Protein AF-A0A4V3D7S4-F1 (afdb_monomer_lite)

pLDDT: mean 83.41, std 16.82, range [32.59, 98.12]

Secondary structure (DSSP, 8-state):
-------SSSPPPP-EEEESSTTHHHHHHHSSEEEEE-SSS-HHHHHHHHHHHHHTT--EEEEEEEEE-S-HHHHHHHHHHHHHTT-SEEEEEE-TTSPPPPP----------

Sequence (113 aa):
MLLAENTEGLPVPPLLLGSWGANVERAAREFDGWLASGYRSSVDDVIAAHERYRAAGGGRAIVCAVPVSGDPGRTRETLRRYADAGFDDAVVLFAPDGPAPEPCGPSSRRTGV

Foldseek 3Di:
DDDPPDPPPDPDPFDEDEDCLPCLLVRQPPGLAYEHEPQPDDLVSSLVSLVVNVVSRGDAYEYEAQEAAQDNPVSVVSVVSCVVSPHPYYHYDHDPRHDDDDPPPDPPPPPDD

InterPro domains:
  IPR036661 Luciferase-like domain superfamily [G3DSA:3.20.20.30] (5-103)
  IPR036661 Luciferase-like domain superfamily [SSF51679] (11-99)

Organism: NCBI:txid663603

Radius of gyration: 17.68 Å; chains: 1; bounding box: 41×40×48 Å

Structure (mmCIF, N/CA/C/O backbone):
data_AF-A0A4V3D7S4-F1
#
_entry.id   AF-A0A4V3D7S4-F1
#
loop_
_atom_site.group_PDB
_atom_site.id
_atom_site.type_symbol
_atom_site.label_atom_id
_atom_site.label_alt_id
_atom_site.label_comp_id
_atom_site.label_asym_id
_atom_site.label_entity_id
_atom_site.label_seq_id
_atom_site.pdbx_PDB_ins_code
_atom_site.Cartn_x
_atom_site.Cartn_y
_atom_site.Cartn_z
_atom_site.occupancy
_atom_site.B_iso_or_equiv
_atom_site.auth_seq_id
_atom_site.auth_comp_id
_atom_site.auth_asym_id
_atom_site.auth_atom_id
_atom_site.pdbx_PDB_model_num
ATOM 1 N N . MET A 1 1 ? -1.566 28.665 26.659 1.00 32.59 1 MET A N 1
ATOM 2 C CA . MET A 1 1 ? -2.969 28.264 26.445 1.00 32.59 1 MET A CA 1
ATOM 3 C C . MET A 1 1 ? -3.459 29.014 25.216 1.00 32.59 1 MET A C 1
ATOM 5 O O . MET A 1 1 ? -3.807 30.178 25.331 1.00 32.59 1 MET A O 1
ATOM 9 N N . LEU A 1 2 ? -3.325 28.407 24.035 1.00 35.38 2 LEU A N 1
ATOM 10 C CA . LEU A 1 2 ? -3.865 28.934 22.779 1.00 35.38 2 LEU A CA 1
ATOM 11 C C . LEU A 1 2 ? -5.121 28.114 22.488 1.00 35.38 2 LEU A C 1
ATOM 13 O O . LEU A 1 2 ? -5.052 26.888 22.430 1.00 35.38 2 LEU A O 1
ATOM 17 N N . LEU A 1 3 ? -6.257 28.801 22.431 1.00 37.78 3 LEU A N 1
ATOM 18 C CA . LEU A 1 3 ? -7.567 28.230 22.162 1.00 37.78 3 LEU A CA 1
ATOM 19 C C . LEU A 1 3 ? -7.587 27.759 20.702 1.00 37.78 3 LEU A C 1
ATOM 21 O O . LEU A 1 3 ? -7.462 28.569 19.788 1.00 37.78 3 LEU A O 1
ATOM 25 N N . ALA A 1 4 ? -7.694 26.447 20.491 1.00 41.72 4 ALA A N 1
ATOM 26 C CA . ALA A 1 4 ? -8.039 25.876 19.196 1.00 41.72 4 ALA A CA 1
ATOM 27 C C . ALA A 1 4 ? -9.553 26.033 19.018 1.00 41.72 4 ALA A C 1
ATOM 29 O O . ALA A 1 4 ? -10.332 25.150 19.367 1.00 41.72 4 ALA A O 1
ATOM 30 N N . GLU A 1 5 ? -9.973 27.209 18.565 1.00 47.00 5 GLU A N 1
ATOM 31 C CA . GLU A 1 5 ? -11.356 27.446 18.175 1.00 47.00 5 GLU A CA 1
ATOM 32 C C . GLU A 1 5 ? -11.615 26.795 16.805 1.00 47.00 5 GLU A C 1
ATOM 34 O O . GLU A 1 5 ? -10.979 27.129 15.809 1.00 47.00 5 GLU A O 1
ATOM 39 N N . ASN A 1 6 ? -12.589 25.881 16.788 1.00 48.44 6 ASN A N 1
ATOM 40 C CA . ASN A 1 6 ? -13.410 25.468 15.645 1.00 48.44 6 ASN A CA 1
ATOM 41 C C . ASN A 1 6 ? -12.723 24.698 14.500 1.00 48.44 6 ASN A C 1
ATOM 43 O O . ASN A 1 6 ? -12.430 25.238 13.437 1.00 48.44 6 ASN A O 1
ATOM 47 N N . THR A 1 7 ? -12.613 23.374 14.667 1.00 54.34 7 THR A N 1
ATOM 48 C CA . THR A 1 7 ? -12.497 22.399 13.556 1.00 54.34 7 THR A CA 1
ATOM 49 C C . THR A 1 7 ? -13.831 21.682 13.303 1.00 54.34 7 THR A C 1
ATOM 51 O O . THR A 1 7 ? -13.869 20.518 12.922 1.00 54.34 7 THR A O 1
ATOM 54 N N . GLU A 1 8 ? -14.953 22.355 13.538 1.00 53.78 8 GLU A N 1
ATOM 55 C CA . GLU A 1 8 ? -16.275 21.818 13.213 1.00 53.78 8 GLU A CA 1
ATOM 56 C C . GLU A 1 8 ? -16.528 22.027 11.709 1.00 53.78 8 GLU A C 1
ATOM 58 O O . GLU A 1 8 ? -16.825 23.134 11.264 1.00 53.78 8 GLU A O 1
ATOM 63 N N . GLY A 1 9 ? -16.366 20.965 10.910 1.00 64.44 9 GLY A N 1
ATOM 64 C CA . GLY A 1 9 ? -16.896 20.893 9.540 1.00 64.44 9 GLY A CA 1
ATOM 65 C C . GLY A 1 9 ? -15.897 20.913 8.377 1.00 64.44 9 GLY A C 1
ATOM 66 O O . GLY A 1 9 ? -16.327 20.756 7.234 1.00 64.44 9 GLY A O 1
ATOM 67 N N . LEU A 1 10 ? -14.587 21.050 8.611 1.00 68.94 10 LEU A N 1
ATOM 68 C CA . LEU A 1 10 ? -13.593 20.802 7.557 1.00 68.94 10 LEU A CA 1
ATOM 69 C C . LEU A 1 10 ? -13.180 19.324 7.576 1.00 68.94 10 LEU A C 1
ATOM 71 O O . LEU A 1 10 ? -12.832 18.821 8.646 1.00 68.94 10 LEU A O 1
ATOM 75 N N . PRO A 1 11 ? -13.196 18.612 6.431 1.00 77.25 11 PRO A N 1
ATOM 76 C CA . PRO A 1 11 ? -12.703 17.243 6.385 1.00 77.25 11 PRO A CA 1
ATOM 77 C C . PRO A 1 11 ? -11.228 17.232 6.794 1.00 77.25 11 PRO A C 1
ATOM 79 O O . PRO A 1 11 ? -10.387 17.855 6.142 1.00 77.25 11 PRO A O 1
ATOM 82 N N . VAL A 1 12 ? -10.923 16.544 7.896 1.00 82.81 12 VAL A N 1
ATOM 83 C CA . VAL A 1 12 ? -9.543 16.331 8.334 1.00 82.81 12 VAL A CA 1
ATOM 84 C C . VAL A 1 12 ? -8.868 15.428 7.297 1.00 82.81 12 VAL A C 1
ATOM 86 O O . VAL A 1 12 ? -9.439 14.395 6.936 1.00 82.81 12 VAL A O 1
ATOM 89 N N . PRO A 1 13 ? -7.691 15.802 6.767 1.00 88.81 13 PRO A N 1
ATOM 90 C CA . PRO A 1 13 ? -6.966 14.942 5.844 1.00 88.81 13 PRO A CA 1
ATOM 91 C C . PRO A 1 13 ? -6.658 13.589 6.500 1.00 88.81 13 PRO A C 1
ATOM 93 O O . PRO A 1 13 ? -6.230 13.582 7.656 1.00 88.81 13 PRO A O 1
ATOM 96 N N . PRO A 1 14 ? -6.822 12.462 5.786 1.00 89.38 14 PRO A N 1
ATOM 97 C CA . PRO A 1 14 ? -6.537 11.152 6.352 1.00 89.38 14 PRO A CA 1
ATOM 98 C C . PRO A 1 14 ? -5.054 11.040 6.715 1.00 89.38 14 PRO A C 1
ATOM 100 O O . PRO A 1 14 ? -4.174 11.370 5.912 1.00 89.38 14 PRO A O 1
ATOM 103 N N . LEU A 1 15 ? -4.776 10.550 7.919 1.00 93.56 15 LEU A N 1
ATOM 104 C CA . LEU A 1 15 ? -3.433 10.335 8.433 1.00 93.56 15 LEU A CA 1
ATOM 105 C C . LEU A 1 15 ? -3.044 8.873 8.249 1.00 93.56 15 LEU A C 1
ATOM 107 O O . LEU A 1 15 ? -3.625 7.977 8.854 1.00 93.56 15 LEU A O 1
ATOM 111 N N . LEU A 1 16 ? -2.031 8.633 7.417 1.00 94.69 16 LEU A N 1
ATOM 112 C CA . LEU A 1 16 ? -1.489 7.301 7.173 1.00 94.69 16 LEU A CA 1
ATOM 113 C C . LEU A 1 16 ? -0.141 7.156 7.874 1.00 94.69 16 LEU A C 1
ATOM 115 O O . LEU A 1 16 ? 0.726 8.026 7.755 1.00 94.69 16 LEU A O 1
ATOM 119 N N . LEU A 1 17 ? 0.073 6.030 8.554 1.00 95.12 17 LEU A N 1
ATOM 120 C CA . LEU A 1 17 ? 1.384 5.727 9.121 1.00 95.12 17 LEU A CA 1
ATOM 121 C C . LEU A 1 17 ? 2.307 5.181 8.028 1.00 95.12 17 LEU A C 1
ATOM 123 O O . LEU A 1 17 ? 2.044 4.125 7.458 1.00 95.12 17 LEU A O 1
ATOM 127 N N . GLY A 1 18 ? 3.410 5.876 7.756 1.00 92.88 18 GLY A N 1
ATOM 128 C CA . GLY A 1 18 ? 4.465 5.382 6.873 1.00 92.88 18 GLY A CA 1
ATOM 129 C C . GLY A 1 18 ? 5.400 4.416 7.598 1.00 92.88 18 GLY A C 1
ATOM 130 O O . GLY A 1 18 ? 6.065 4.818 8.553 1.00 92.88 18 GLY A O 1
ATOM 131 N N . SER A 1 19 ? 5.486 3.158 7.158 1.00 89.69 19 SER A N 1
ATOM 132 C CA . SER A 1 19 ? 6.447 2.195 7.719 1.00 89.69 19 SER A CA 1
ATOM 133 C C . SER A 1 19 ? 6.808 1.061 6.750 1.00 89.69 19 SER A C 1
ATOM 135 O O . SER A 1 19 ? 6.080 0.771 5.805 1.00 89.69 19 SER A O 1
ATOM 137 N N . TRP A 1 20 ? 7.926 0.372 7.009 1.00 87.81 20 TRP A N 1
ATOM 138 C CA . TRP A 1 20 ? 8.364 -0.833 6.277 1.00 87.81 20 TRP A CA 1
ATOM 139 C C . TRP A 1 20 ? 7.762 -2.131 6.845 1.00 87.81 20 TRP A C 1
ATOM 141 O O . TRP A 1 20 ? 8.430 -3.156 6.918 1.00 87.81 20 TRP A O 1
ATOM 151 N N . GLY A 1 21 ? 6.527 -2.081 7.349 1.00 87.12 21 GLY A N 1
ATOM 152 C CA . GLY A 1 21 ? 5.867 -3.240 7.966 1.00 87.12 21 GLY A CA 1
ATOM 153 C C . GLY A 1 21 ? 6.079 -3.381 9.479 1.00 87.12 21 GLY A C 1
ATOM 154 O O . GLY A 1 21 ? 5.527 -4.296 10.099 1.00 87.12 21 GLY A O 1
ATOM 155 N N . ALA A 1 22 ? 6.830 -2.466 10.094 1.00 89.19 22 ALA A N 1
ATOM 156 C CA . ALA A 1 22 ? 6.858 -2.295 11.544 1.00 89.19 22 ALA A CA 1
ATOM 157 C C . ALA A 1 22 ? 5.619 -1.515 12.011 1.00 89.19 22 ALA A C 1
ATOM 159 O O . ALA A 1 22 ? 5.189 -0.574 11.339 1.00 89.19 22 ALA A O 1
ATOM 160 N N . ASN A 1 23 ? 5.079 -1.871 13.180 1.00 91.69 23 ASN A N 1
ATOM 161 C CA . ASN A 1 23 ? 3.921 -1.209 13.794 1.00 91.69 23 ASN A CA 1
ATOM 162 C C . ASN A 1 23 ? 2.663 -1.176 12.902 1.00 91.69 23 ASN A C 1
ATOM 164 O O . ASN A 1 23 ? 1.861 -0.249 13.005 1.00 91.69 23 ASN A O 1
ATOM 168 N N . VAL A 1 24 ? 2.469 -2.164 12.024 1.00 96.12 24 VAL A N 1
ATOM 169 C CA . VAL A 1 24 ? 1.286 -2.216 11.145 1.00 96.12 24 VAL A CA 1
ATOM 170 C C . VAL A 1 24 ? -0.004 -2.391 11.936 1.00 96.12 24 VAL A C 1
ATOM 172 O O . VAL A 1 24 ? -1.027 -1.815 11.596 1.00 96.12 24 VAL A O 1
ATOM 175 N N . GLU A 1 25 ? 0.047 -3.093 13.060 1.00 97.00 25 GLU A N 1
ATOM 176 C CA . GLU A 1 25 ? -1.085 -3.264 13.963 1.00 97.00 25 GLU A CA 1
ATOM 177 C C . GLU A 1 25 ? -1.459 -1.936 14.634 1.00 97.00 25 GLU A C 1
ATOM 179 O O . GLU A 1 25 ? -2.627 -1.685 14.916 1.00 97.00 25 GLU A O 1
ATOM 184 N N . ARG A 1 26 ? -0.472 -1.059 14.858 1.00 96.25 26 ARG A N 1
ATOM 185 C CA . ARG A 1 26 ? -0.707 0.312 15.317 1.00 96.25 26 ARG A CA 1
ATOM 186 C C . ARG A 1 26 ? -1.325 1.155 14.205 1.00 96.25 26 ARG A C 1
ATOM 188 O O . ARG A 1 26 ? -2.309 1.838 14.457 1.00 96.25 26 ARG A O 1
ATOM 195 N N . ALA A 1 27 ? -0.792 1.064 12.983 1.00 96.88 27 ALA A N 1
ATOM 196 C CA . ALA A 1 27 ? -1.375 1.721 11.810 1.00 96.88 27 ALA A CA 1
ATOM 197 C C . ALA A 1 27 ? -2.850 1.337 11.624 1.00 96.88 27 ALA A C 1
ATOM 199 O O . ALA A 1 27 ? -3.676 2.191 11.341 1.00 96.88 27 ALA A O 1
ATOM 200 N N . ALA A 1 28 ? -3.187 0.062 11.824 1.00 97.31 28 ALA A N 1
ATOM 201 C CA . ALA A 1 28 ? -4.550 -0.439 11.678 1.00 97.31 28 ALA A CA 1
ATOM 202 C C . ALA A 1 28 ? -5.522 0.108 12.734 1.00 97.31 28 ALA A C 1
ATOM 204 O O . ALA A 1 28 ? -6.710 0.229 12.458 1.00 97.31 28 ALA A O 1
ATOM 205 N N . ARG A 1 29 ? -5.034 0.406 13.944 1.00 96.44 29 ARG A N 1
ATOM 206 C CA . ARG A 1 29 ? -5.877 0.768 15.096 1.00 96.44 29 ARG A CA 1
ATOM 207 C C . ARG A 1 29 ? -5.953 2.266 15.362 1.00 96.44 29 ARG A C 1
ATOM 209 O O . ARG A 1 29 ? -6.947 2.723 15.912 1.00 96.44 29 ARG A O 1
ATOM 216 N N . GLU A 1 30 ? -4.891 3.002 15.049 1.00 96.44 30 GLU A N 1
ATOM 217 C CA . GLU A 1 30 ? -4.718 4.401 15.468 1.00 96.44 30 GLU A CA 1
ATOM 218 C C . GLU A 1 30 ? -4.698 5.397 14.299 1.00 96.44 30 GLU A C 1
ATOM 220 O O . GLU A 1 30 ? -4.647 6.600 14.538 1.00 96.44 30 GLU A O 1
ATOM 225 N N . PHE A 1 31 ? -4.705 4.923 13.051 1.00 96.44 31 PHE A N 1
ATOM 226 C CA . PHE A 1 31 ? -4.556 5.755 11.856 1.00 96.44 31 PHE A CA 1
ATOM 227 C C . PHE A 1 31 ? -5.613 5.402 10.804 1.00 96.44 31 PHE A C 1
ATOM 229 O O . PHE A 1 31 ? -6.186 4.314 10.820 1.00 96.44 31 PHE A O 1
ATOM 236 N N . ASP A 1 32 ? -5.830 6.305 9.847 1.00 95.88 32 ASP A N 1
ATOM 237 C CA . ASP A 1 32 ? -6.789 6.108 8.749 1.00 95.88 32 ASP A CA 1
ATOM 238 C C . ASP A 1 32 ? -6.275 5.119 7.691 1.00 95.88 32 ASP A C 1
ATOM 240 O O . ASP A 1 32 ? -7.019 4.650 6.823 1.00 95.88 32 ASP A O 1
ATOM 244 N N . GLY A 1 33 ? -4.981 4.799 7.741 1.00 96.25 33 GLY A N 1
ATOM 245 C CA . GLY A 1 33 ? -4.368 3.845 6.839 1.00 96.25 33 GLY A CA 1
ATOM 246 C C . GLY A 1 33 ? -2.883 3.611 7.083 1.00 96.25 33 GLY A C 1
ATOM 247 O O . GLY A 1 33 ? -2.255 4.169 7.988 1.00 96.25 33 GLY A O 1
ATOM 248 N N . TRP A 1 34 ? -2.309 2.783 6.223 1.00 97.31 34 TRP A N 1
ATOM 249 C CA . TRP A 1 34 ? -0.898 2.431 6.220 1.00 97.31 34 TRP A CA 1
ATOM 250 C C . TRP A 1 34 ? -0.267 2.734 4.863 1.00 97.31 34 TRP A C 1
ATOM 252 O O . TRP A 1 34 ? -0.842 2.464 3.808 1.00 97.31 34 TRP A O 1
ATOM 262 N N . LEU A 1 35 ? 0.933 3.307 4.899 1.00 95.94 35 LEU A N 1
ATOM 263 C CA . LEU A 1 35 ? 1.724 3.638 3.724 1.00 95.94 35 LEU A CA 1
ATOM 264 C C . LEU A 1 35 ? 3.006 2.792 3.745 1.00 95.94 35 LEU A C 1
ATOM 266 O O . LEU A 1 35 ? 3.961 3.075 4.473 1.00 95.94 35 LEU A O 1
ATOM 270 N N . ALA A 1 36 ? 2.989 1.708 2.973 1.00 94.06 36 ALA A N 1
ATOM 271 C CA . ALA A 1 36 ? 4.017 0.679 2.946 1.00 94.06 36 ALA A CA 1
ATOM 272 C C . ALA A 1 36 ? 5.155 1.073 2.001 1.00 94.06 36 ALA A C 1
ATOM 274 O O . ALA A 1 36 ? 4.977 1.097 0.787 1.00 94.06 36 ALA A O 1
ATOM 275 N N . SER A 1 37 ? 6.343 1.367 2.523 1.00 86.56 37 SER A N 1
ATOM 276 C CA . SER A 1 37 ? 7.475 1.725 1.658 1.00 86.56 37 SER A CA 1
ATOM 277 C C . SER A 1 37 ? 8.116 0.487 1.026 1.00 86.56 37 SER A C 1
ATOM 279 O O . SER A 1 37 ? 8.677 -0.353 1.720 1.00 86.56 37 SER A O 1
ATOM 281 N N . GLY A 1 38 ? 8.082 0.396 -0.304 1.00 76.75 38 GLY A N 1
ATOM 282 C CA . GLY A 1 38 ? 8.710 -0.678 -1.081 1.00 76.75 38 GLY A CA 1
ATOM 283 C C . GLY A 1 38 ? 10.180 -0.434 -1.442 1.00 76.75 38 GLY A C 1
ATOM 284 O O . GLY A 1 38 ? 10.782 -1.256 -2.121 1.00 76.75 38 GLY A O 1
ATOM 285 N N . TYR A 1 39 ? 10.784 0.684 -1.017 1.00 77.62 39 TYR A N 1
ATOM 286 C CA . TYR A 1 39 ? 12.109 1.099 -1.508 1.00 77.62 39 TY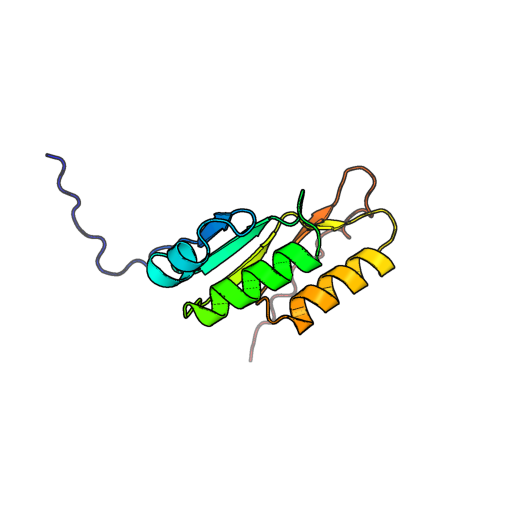R A CA 1
ATOM 287 C C . TYR A 1 39 ? 13.268 0.201 -1.033 1.00 77.62 39 TYR A C 1
ATOM 289 O O . TYR A 1 39 ? 14.279 0.078 -1.718 1.00 77.62 39 TYR A O 1
ATOM 297 N N . ARG A 1 40 ? 13.149 -0.411 0.155 1.00 78.12 40 ARG A N 1
ATOM 298 C CA . ARG A 1 40 ? 14.182 -1.289 0.754 1.00 78.12 40 ARG A CA 1
ATOM 299 C C . ARG A 1 40 ? 13.640 -2.641 1.220 1.00 78.12 40 ARG A C 1
ATOM 301 O O . ARG A 1 40 ? 14.322 -3.345 1.957 1.00 78.12 40 ARG A O 1
ATOM 308 N N . SER A 1 41 ? 12.426 -2.984 0.815 1.00 81.88 41 SER A N 1
ATOM 309 C CA . SER A 1 41 ? 11.738 -4.203 1.235 1.00 81.88 41 SER A CA 1
ATOM 310 C C . SER A 1 41 ? 11.513 -5.096 0.026 1.00 81.88 41 SER A C 1
ATOM 312 O O . SER A 1 41 ? 11.297 -4.597 -1.080 1.00 81.88 41 SER A O 1
ATOM 314 N N . SER A 1 42 ? 11.567 -6.414 0.219 1.00 91.00 42 SER A N 1
ATOM 315 C CA . SER A 1 42 ? 11.130 -7.324 -0.836 1.00 91.00 42 SER A CA 1
ATOM 316 C C . SER A 1 42 ? 9.607 -7.245 -0.997 1.00 91.00 42 SER A C 1
ATOM 318 O O . SER A 1 42 ? 8.890 -6.860 -0.071 1.00 91.00 42 SER A O 1
ATOM 320 N N . VAL A 1 43 ? 9.104 -7.621 -2.176 1.00 92.62 43 VAL A N 1
ATOM 321 C CA . VAL A 1 43 ? 7.654 -7.687 -2.431 1.00 92.62 43 VAL A CA 1
ATOM 322 C C . VAL A 1 43 ? 6.972 -8.622 -1.429 1.00 92.62 43 VAL A C 1
ATOM 324 O O . VAL A 1 43 ? 5.909 -8.292 -0.913 1.00 92.62 43 VAL A O 1
ATOM 327 N N . ASP A 1 44 ? 7.614 -9.746 -1.104 1.00 94.88 44 ASP A N 1
ATOM 328 C CA . ASP A 1 44 ? 7.089 -10.739 -0.165 1.00 94.88 44 ASP A CA 1
ATOM 329 C C . ASP A 1 44 ? 7.002 -10.192 1.265 1.00 94.88 44 ASP A C 1
ATOM 331 O O . ASP A 1 44 ? 5.981 -10.375 1.923 1.00 94.88 44 ASP A O 1
ATOM 335 N N . ASP A 1 45 ? 8.012 -9.446 1.729 1.00 94.44 45 ASP A N 1
ATOM 336 C CA . ASP A 1 45 ? 7.986 -8.826 3.063 1.00 94.44 45 ASP A CA 1
ATOM 337 C C . ASP A 1 45 ? 6.847 -7.810 3.195 1.00 94.44 45 ASP A C 1
ATOM 339 O O . ASP A 1 45 ? 6.175 -7.730 4.227 1.00 94.44 45 ASP A O 1
ATOM 343 N N . VAL A 1 46 ? 6.620 -7.023 2.139 1.00 95.19 46 VAL A N 1
ATOM 344 C CA . VAL A 1 46 ? 5.546 -6.025 2.100 1.00 95.19 46 VAL A CA 1
ATOM 345 C C . VAL A 1 46 ? 4.176 -6.708 2.101 1.00 95.19 46 VAL A C 1
ATOM 347 O O . VAL A 1 46 ? 3.284 -6.262 2.824 1.00 95.19 46 VAL A O 1
ATOM 350 N N . ILE A 1 47 ? 4.013 -7.811 1.363 1.00 96.62 47 ILE A N 1
ATOM 351 C CA . ILE A 1 47 ? 2.781 -8.614 1.361 1.00 96.62 47 ILE A CA 1
ATOM 352 C C . ILE A 1 47 ? 2.548 -9.257 2.735 1.00 96.62 47 ILE A C 1
ATOM 354 O O . ILE A 1 47 ? 1.462 -9.120 3.292 1.00 96.62 47 ILE A O 1
ATOM 358 N N . ALA A 1 48 ? 3.564 -9.863 3.348 1.00 96.50 48 ALA A N 1
ATOM 359 C CA . ALA A 1 48 ? 3.440 -10.452 4.683 1.00 96.50 48 ALA A CA 1
ATOM 360 C C . ALA A 1 48 ? 3.093 -9.399 5.756 1.00 96.50 48 ALA A C 1
ATOM 362 O O . ALA A 1 48 ? 2.338 -9.652 6.698 1.00 96.50 48 ALA A O 1
ATOM 363 N N . ALA A 1 49 ? 3.622 -8.178 5.632 1.00 96.44 49 ALA A N 1
ATOM 364 C CA . ALA A 1 49 ? 3.225 -7.062 6.486 1.00 96.44 49 ALA A CA 1
ATOM 365 C C . ALA A 1 49 ? 1.780 -6.607 6.228 1.00 96.44 49 ALA A C 1
ATOM 367 O O . ALA A 1 49 ? 1.071 -6.279 7.181 1.00 96.44 49 ALA A O 1
ATOM 368 N N . HIS A 1 50 ? 1.330 -6.631 4.973 1.00 97.81 50 HIS A N 1
ATOM 369 C CA . HIS A 1 50 ? -0.051 -6.334 4.602 1.00 97.81 50 HIS A CA 1
ATOM 370 C C . HIS A 1 50 ? -1.041 -7.340 5.190 1.00 97.81 50 HIS A C 1
ATOM 372 O O . HIS A 1 50 ? -2.069 -6.936 5.728 1.00 97.81 50 HIS A O 1
ATOM 378 N N . GLU A 1 51 ? -0.717 -8.630 5.181 1.00 97.62 51 GLU A N 1
ATOM 379 C CA . GLU A 1 51 ? -1.545 -9.657 5.822 1.00 97.62 51 GLU A CA 1
ATOM 380 C C . GLU A 1 51 ? -1.737 -9.367 7.315 1.00 97.62 51 GLU A C 1
ATOM 382 O O . GLU A 1 51 ? -2.864 -9.376 7.809 1.00 97.62 51 GLU A O 1
ATOM 387 N N . ARG A 1 52 ? -0.658 -9.012 8.029 1.00 97.88 52 ARG A N 1
ATOM 388 C CA . ARG A 1 52 ? -0.732 -8.608 9.444 1.00 97.88 52 ARG A CA 1
ATOM 389 C C . ARG A 1 52 ? -1.543 -7.329 9.646 1.00 97.88 52 ARG A C 1
ATOM 391 O O . ARG A 1 52 ? -2.352 -7.261 10.568 1.00 97.88 52 ARG A O 1
ATOM 398 N N . TYR A 1 53 ? -1.362 -6.334 8.775 1.00 98.12 53 TYR A N 1
ATOM 399 C CA . TYR A 1 53 ? -2.136 -5.091 8.786 1.00 98.12 53 TYR A CA 1
ATOM 400 C C . TYR A 1 53 ? -3.642 -5.362 8.654 1.00 98.12 53 TYR A C 1
ATOM 402 O O . TYR A 1 53 ? -4.435 -4.903 9.479 1.00 98.12 53 TYR A O 1
ATOM 410 N N . ARG A 1 54 ? -4.039 -6.158 7.654 1.00 97.88 54 ARG A N 1
ATOM 411 C CA . ARG A 1 54 ? -5.440 -6.524 7.406 1.00 97.88 54 ARG A CA 1
ATOM 412 C C . ARG A 1 54 ? -6.009 -7.388 8.527 1.00 97.88 54 ARG A C 1
ATOM 414 O O . ARG A 1 54 ? -7.114 -7.117 8.987 1.00 97.88 54 ARG A O 1
ATOM 421 N N . ALA A 1 55 ? -5.245 -8.357 9.033 1.00 97.94 55 ALA A N 1
ATOM 422 C CA . ALA A 1 55 ? -5.644 -9.181 10.175 1.00 97.94 55 ALA A CA 1
ATOM 423 C C . ALA A 1 55 ? -5.881 -8.355 11.454 1.00 97.94 55 ALA A C 1
ATOM 425 O O . ALA A 1 55 ? -6.704 -8.728 12.286 1.00 97.94 55 ALA A O 1
ATOM 426 N N . ALA A 1 56 ? -5.203 -7.213 11.602 1.00 97.50 56 ALA A N 1
ATOM 427 C CA . ALA A 1 56 ? -5.422 -6.271 12.697 1.00 97.50 56 ALA A CA 1
ATOM 428 C C . ALA A 1 56 ? -6.625 -5.324 12.487 1.00 97.50 56 ALA A C 1
ATOM 430 O O . ALA A 1 56 ? -6.868 -4.479 13.349 1.00 97.50 56 ALA A O 1
ATOM 431 N N . GLY A 1 57 ? -7.372 -5.464 11.384 1.00 97.25 57 GLY A N 1
ATOM 432 C CA . GLY A 1 57 ? -8.527 -4.626 11.040 1.00 97.25 57 GLY A CA 1
ATOM 433 C C . GLY A 1 57 ? -8.192 -3.413 10.169 1.00 97.25 57 GLY A C 1
ATOM 434 O O . GLY A 1 57 ? -8.988 -2.483 10.089 1.00 97.25 57 GLY A O 1
ATOM 435 N N . GLY A 1 58 ? -7.016 -3.401 9.537 1.00 96.94 58 GLY A N 1
ATOM 436 C CA . GLY A 1 58 ? -6.533 -2.274 8.749 1.00 96.94 58 GLY A CA 1
ATOM 437 C C . GLY A 1 58 ? -7.423 -1.909 7.554 1.00 96.94 58 GLY A C 1
ATOM 438 O O . GLY A 1 58 ? -7.752 -2.758 6.719 1.00 96.94 58 GLY A O 1
ATOM 439 N N . GLY A 1 59 ? -7.766 -0.620 7.475 1.00 96.69 59 GLY A N 1
ATOM 440 C CA . GLY A 1 59 ? -8.453 0.025 6.357 1.00 96.69 59 GLY A CA 1
ATOM 441 C C . GLY A 1 59 ? -7.520 0.292 5.176 1.00 96.69 59 GLY A C 1
ATOM 442 O O . GLY A 1 59 ? -7.016 -0.635 4.561 1.00 96.69 59 GLY A O 1
ATOM 443 N N . ARG A 1 60 ? -7.299 1.551 4.797 1.00 96.81 60 ARG A N 1
ATOM 444 C CA . ARG A 1 60 ? -6.582 1.861 3.551 1.00 96.81 60 ARG A CA 1
ATOM 445 C C . ARG A 1 60 ? -5.095 1.483 3.616 1.00 96.81 60 ARG A C 1
ATOM 447 O O . ARG A 1 60 ? -4.380 1.955 4.495 1.00 96.81 60 ARG A O 1
ATOM 454 N N . ALA A 1 61 ? -4.604 0.716 2.647 1.00 97.44 61 ALA A N 1
ATOM 455 C CA . ALA A 1 61 ? -3.200 0.350 2.485 1.00 97.44 61 ALA A CA 1
ATOM 456 C C . ALA A 1 61 ? -2.664 0.810 1.123 1.00 97.44 61 ALA A C 1
ATOM 458 O O . ALA A 1 61 ? -3.140 0.387 0.072 1.00 97.44 61 ALA A O 1
ATOM 459 N N . ILE A 1 62 ? -1.630 1.651 1.142 1.00 97.12 62 ILE A N 1
ATOM 460 C CA . ILE A 1 62 ? -0.983 2.184 -0.061 1.00 97.12 62 ILE A CA 1
ATOM 461 C C . ILE A 1 62 ? 0.463 1.711 -0.080 1.00 97.12 62 ILE A C 1
ATOM 463 O O . ILE A 1 62 ? 1.215 2.013 0.846 1.00 97.12 62 ILE A O 1
ATOM 467 N N . VAL A 1 63 ? 0.889 1.023 -1.137 1.00 95.25 63 VAL A N 1
ATOM 468 C CA . VAL A 1 63 ? 2.322 0.778 -1.341 1.00 95.25 63 VAL A CA 1
ATOM 469 C C . VAL A 1 63 ? 2.957 2.020 -1.958 1.00 95.25 63 VAL A C 1
ATOM 471 O O . VAL A 1 63 ? 2.417 2.616 -2.885 1.00 95.25 63 VAL A O 1
ATOM 474 N N . CYS A 1 64 ? 4.097 2.464 -1.447 1.00 93.12 64 CYS A N 1
ATOM 475 C CA . CYS A 1 64 ? 4.762 3.676 -1.901 1.00 93.12 64 CYS A CA 1
ATOM 476 C C . CYS A 1 64 ? 6.228 3.430 -2.241 1.00 93.12 64 CYS A C 1
ATOM 478 O O . CYS A 1 64 ? 6.827 2.423 -1.856 1.00 93.12 64 CYS A O 1
ATOM 480 N N . ALA A 1 65 ? 6.822 4.404 -2.929 1.00 87.31 65 ALA A N 1
ATOM 481 C CA . ALA A 1 65 ? 8.225 4.382 -3.315 1.00 87.31 65 ALA A CA 1
ATOM 482 C C . ALA A 1 65 ? 8.616 3.132 -4.123 1.00 87.31 65 ALA A C 1
ATOM 484 O O . ALA A 1 65 ? 9.738 2.642 -4.004 1.00 87.31 65 ALA A O 1
ATOM 485 N N . VAL A 1 66 ? 7.688 2.617 -4.939 1.00 87.75 66 VAL A N 1
ATOM 486 C CA . VAL A 1 66 ? 7.946 1.489 -5.841 1.00 87.75 66 VAL A CA 1
ATOM 487 C C . VAL A 1 66 ? 8.751 2.010 -7.036 1.00 87.75 66 VAL A C 1
ATOM 489 O O . VAL A 1 66 ? 8.223 2.833 -7.790 1.00 87.75 66 VAL A O 1
ATOM 492 N N . PRO A 1 67 ? 10.014 1.591 -7.226 1.00 84.31 67 PRO A N 1
ATOM 493 C CA . PRO A 1 67 ? 10.827 2.091 -8.324 1.00 84.31 67 PRO A CA 1
ATOM 494 C C . PRO A 1 67 ? 10.302 1.576 -9.669 1.00 84.31 67 PRO A C 1
ATOM 496 O O . PRO A 1 67 ? 10.071 0.379 -9.858 1.00 84.31 67 PRO A O 1
ATOM 499 N N . VAL A 1 68 ? 10.149 2.490 -10.623 1.00 84.44 68 VAL A N 1
ATOM 500 C CA . VAL A 1 68 ? 9.970 2.161 -12.037 1.00 84.44 68 VAL A CA 1
ATOM 501 C C . VAL A 1 68 ? 11.362 2.078 -12.649 1.00 84.44 68 VAL A C 1
ATOM 503 O O . VAL A 1 68 ? 12.030 3.098 -12.811 1.00 84.44 68 VAL A O 1
ATOM 506 N N . SER A 1 69 ? 11.819 0.859 -12.931 1.00 74.19 69 SER A N 1
ATOM 507 C CA . SER A 1 69 ? 13.105 0.623 -13.588 1.00 74.19 69 SER A CA 1
ATOM 508 C C . SER A 1 69 ? 12.967 0.713 -15.111 1.00 74.19 69 SER A C 1
ATOM 510 O O . SER A 1 69 ? 11.862 0.828 -15.646 1.00 74.19 69 SER A O 1
ATOM 512 N N . GLY A 1 70 ? 14.087 0.597 -15.830 1.00 73.00 70 GLY A N 1
ATOM 513 C CA . GLY A 1 70 ? 14.104 0.490 -17.294 1.00 73.00 70 GLY A CA 1
ATOM 514 C C . GLY A 1 70 ? 13.396 -0.747 -17.877 1.00 73.00 70 GLY A C 1
ATOM 515 O O . GLY A 1 70 ? 13.342 -0.879 -19.096 1.00 73.00 70 GLY A O 1
ATOM 516 N N . ASP A 1 71 ? 12.844 -1.640 -17.043 1.00 82.06 71 ASP A N 1
ATOM 517 C CA . ASP A 1 71 ? 11.991 -2.762 -17.455 1.00 82.06 71 ASP A CA 1
ATOM 518 C C . ASP A 1 71 ? 10.546 -2.570 -16.941 1.00 82.06 71 ASP A C 1
ATOM 520 O O . ASP A 1 71 ? 10.201 -2.995 -15.828 1.00 82.06 71 ASP A O 1
ATOM 524 N N . PRO A 1 72 ? 9.658 -1.972 -17.759 1.00 80.44 72 PRO A N 1
ATOM 525 C CA . PRO A 1 72 ? 8.255 -1.777 -17.403 1.00 80.44 72 PRO A CA 1
ATOM 526 C C . PRO A 1 72 ? 7.490 -3.083 -17.146 1.00 80.44 72 PRO A C 1
ATOM 528 O O . PRO A 1 72 ? 6.486 -3.072 -16.429 1.00 80.44 72 PRO A O 1
ATOM 531 N N . GLY A 1 73 ? 7.927 -4.206 -17.730 1.00 86.69 73 GLY A N 1
ATOM 532 C CA . GLY A 1 73 ? 7.303 -5.514 -17.543 1.00 86.69 73 GLY A CA 1
ATOM 533 C C . GLY A 1 73 ? 7.456 -5.996 -16.105 1.00 86.69 73 GLY A C 1
ATOM 534 O O . GLY A 1 73 ? 6.468 -6.358 -15.462 1.00 86.69 73 GLY A O 1
ATOM 535 N N . ARG A 1 74 ? 8.670 -5.887 -15.564 1.00 86.00 74 ARG A N 1
ATOM 536 C CA . ARG A 1 74 ? 8.968 -6.238 -14.173 1.00 86.00 74 ARG A CA 1
ATOM 537 C C . ARG A 1 74 ? 8.260 -5.331 -13.167 1.00 86.00 74 ARG A C 1
ATOM 539 O O . ARG A 1 74 ? 7.732 -5.815 -12.161 1.00 86.00 74 ARG A O 1
ATOM 546 N N . THR A 1 75 ? 8.192 -4.025 -13.436 1.00 88.44 75 THR A N 1
ATOM 547 C CA . THR A 1 75 ? 7.410 -3.102 -12.597 1.00 88.44 75 THR A CA 1
ATOM 548 C C . THR A 1 75 ? 5.925 -3.463 -12.631 1.00 88.44 75 THR A C 1
ATOM 550 O O . THR A 1 75 ? 5.291 -3.532 -11.579 1.00 88.44 75 THR A O 1
ATOM 553 N N . ARG A 1 76 ? 5.363 -3.773 -13.808 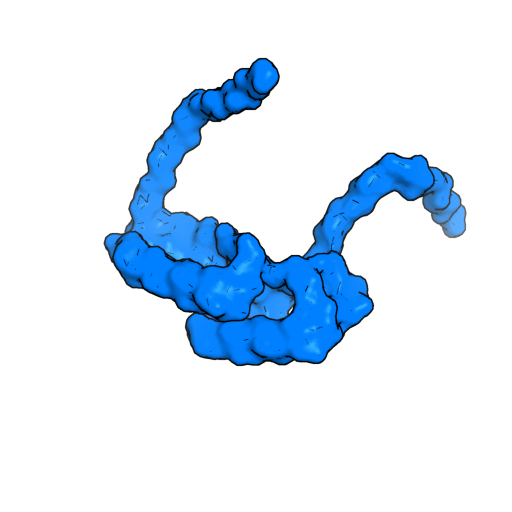1.00 91.19 76 ARG A N 1
ATOM 554 C CA . ARG A 1 76 ? 3.967 -4.222 -13.932 1.00 91.19 76 ARG A CA 1
ATOM 555 C C . ARG A 1 76 ? 3.703 -5.500 -13.140 1.00 91.19 76 ARG A C 1
ATOM 557 O O . ARG A 1 76 ? 2.667 -5.591 -12.490 1.00 91.19 76 ARG A O 1
ATOM 564 N N . GLU A 1 77 ? 4.597 -6.479 -13.208 1.00 93.69 77 GLU A N 1
ATOM 565 C CA . GLU A 1 77 ? 4.474 -7.719 -12.440 1.00 93.69 77 GLU A CA 1
ATOM 566 C C . GLU A 1 77 ? 4.462 -7.435 -10.935 1.00 93.69 77 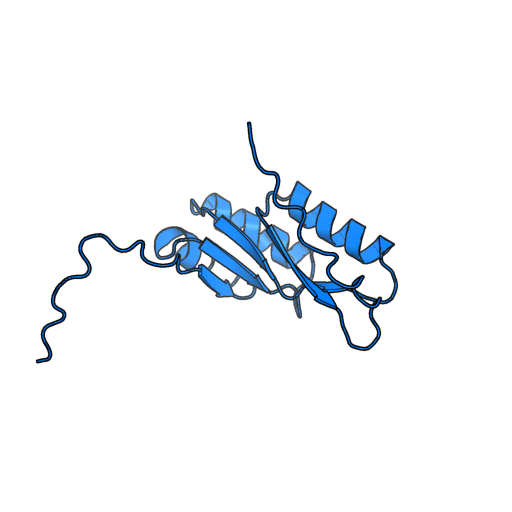GLU A C 1
ATOM 568 O O . GLU A 1 77 ? 3.561 -7.879 -10.232 1.00 93.69 77 GLU A O 1
ATOM 573 N N . THR A 1 78 ? 5.387 -6.603 -10.457 1.00 92.31 78 THR A N 1
ATOM 574 C CA . THR A 1 78 ? 5.442 -6.185 -9.048 1.00 92.31 78 THR A CA 1
ATOM 575 C C . THR A 1 78 ? 4.141 -5.520 -8.594 1.00 92.31 78 THR A C 1
ATOM 577 O O . THR A 1 78 ? 3.589 -5.879 -7.558 1.00 92.31 78 THR A O 1
ATOM 580 N N . LEU A 1 79 ? 3.612 -4.583 -9.385 1.00 93.94 79 LEU A N 1
ATOM 581 C CA . LEU A 1 79 ? 2.357 -3.896 -9.072 1.00 93.94 79 LEU A CA 1
ATOM 582 C C . LEU A 1 79 ? 1.152 -4.844 -9.072 1.00 93.94 79 LEU A C 1
ATOM 584 O O . LEU A 1 79 ? 0.278 -4.703 -8.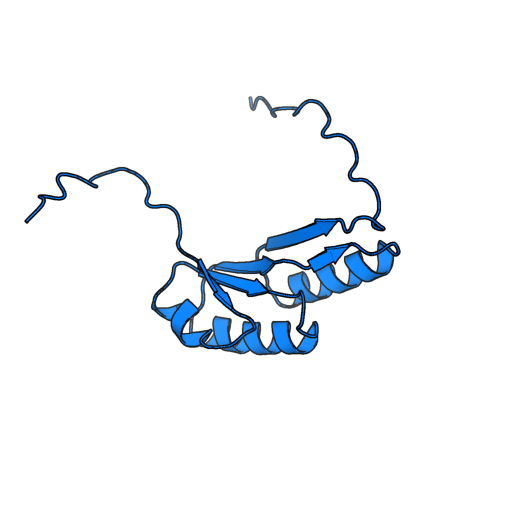222 1.00 93.94 79 LEU A O 1
ATOM 588 N N . ARG A 1 80 ? 1.118 -5.831 -9.979 1.00 96.50 80 ARG A N 1
ATOM 589 C CA . ARG A 1 80 ? 0.081 -6.875 -9.975 1.00 96.50 80 ARG A CA 1
ATOM 590 C C . ARG A 1 80 ? 0.116 -7.684 -8.690 1.00 96.50 80 ARG A C 1
ATOM 592 O O . ARG A 1 80 ? -0.927 -7.871 -8.088 1.00 96.50 80 ARG A O 1
ATOM 599 N N . ARG A 1 81 ? 1.304 -8.067 -8.217 1.00 97.00 81 ARG A N 1
ATOM 600 C CA . ARG A 1 81 ? 1.441 -8.801 -6.952 1.00 97.00 81 ARG A CA 1
ATOM 601 C C . ARG A 1 81 ? 0.893 -8.013 -5.759 1.00 97.00 81 ARG A C 1
ATOM 603 O O . A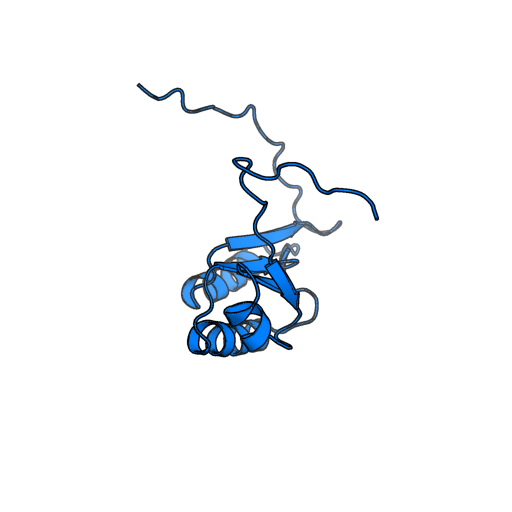RG A 1 81 ? 0.246 -8.601 -4.901 1.00 97.00 81 ARG A O 1
ATOM 610 N N . TYR A 1 82 ? 1.100 -6.695 -5.714 1.00 96.50 82 TYR A N 1
ATOM 611 C CA . TYR A 1 82 ? 0.488 -5.852 -4.679 1.00 96.50 82 TYR A CA 1
ATOM 612 C C . TYR A 1 82 ? -1.034 -5.747 -4.822 1.00 96.50 82 TYR A C 1
ATOM 614 O O . TYR A 1 82 ? -1.741 -5.831 -3.820 1.00 96.50 82 TYR A O 1
ATOM 622 N N . ALA A 1 83 ? -1.543 -5.604 -6.047 1.00 97.19 83 ALA A N 1
ATOM 623 C CA . ALA A 1 83 ? -2.981 -5.579 -6.298 1.00 97.19 83 ALA A CA 1
ATOM 624 C C . ALA A 1 83 ? -3.654 -6.906 -5.901 1.00 97.19 83 ALA A C 1
ATOM 626 O O . ALA A 1 83 ? -4.658 -6.893 -5.195 1.00 97.19 83 ALA A O 1
ATOM 627 N N . ASP A 1 84 ? -3.061 -8.043 -6.275 1.00 97.88 84 ASP A N 1
ATOM 628 C CA . ASP A 1 84 ? -3.549 -9.385 -5.933 1.00 97.88 84 ASP A CA 1
ATOM 629 C C . ASP A 1 84 ? -3.527 -9.629 -4.413 1.00 97.88 84 ASP A C 1
ATOM 631 O O . ASP A 1 84 ? -4.400 -10.310 -3.878 1.00 97.88 84 ASP A O 1
ATOM 635 N N . ALA A 1 85 ? -2.565 -9.031 -3.699 1.00 96.94 85 ALA A N 1
ATOM 636 C CA . ALA A 1 85 ? -2.497 -9.054 -2.237 1.00 96.94 85 ALA A CA 1
ATOM 637 C C . ALA A 1 85 ? -3.514 -8.119 -1.547 1.00 96.94 85 ALA A C 1
ATOM 639 O O . ALA A 1 85 ? -3.654 -8.174 -0.323 1.00 96.94 85 ALA A O 1
ATOM 640 N N . GLY A 1 86 ? -4.217 -7.264 -2.297 1.00 97.25 86 GLY A N 1
ATOM 641 C CA . GLY A 1 86 ? -5.266 -6.379 -1.786 1.00 97.25 86 GLY A CA 1
ATOM 642 C C . GLY A 1 86 ? -4.792 -5.005 -1.301 1.00 97.25 86 GLY A C 1
ATOM 643 O O . GLY A 1 86 ? -5.441 -4.410 -0.436 1.00 97.25 86 GLY A O 1
ATOM 644 N N . PHE A 1 87 ? -3.668 -4.497 -1.815 1.00 97.56 87 PHE A N 1
ATOM 645 C CA . PHE A 1 87 ? -3.340 -3.075 -1.666 1.00 97.56 87 PHE A CA 1
ATOM 646 C C . PHE A 1 87 ? -4.327 -2.212 -2.461 1.00 97.56 87 PHE A C 1
ATOM 648 O O . PHE A 1 87 ? -4.715 -2.570 -3.571 1.00 97.56 87 PHE A O 1
ATOM 655 N N . ASP A 1 88 ? -4.699 -1.059 -1.904 1.00 97.25 88 ASP A N 1
ATOM 656 C CA . ASP A 1 88 ? -5.712 -0.175 -2.492 1.00 97.25 88 ASP A CA 1
ATOM 657 C C . ASP A 1 88 ? -5.127 0.720 -3.592 1.00 97.25 88 ASP A C 1
ATOM 659 O O . ASP A 1 88 ? -5.768 0.970 -4.608 1.00 97.25 88 ASP A O 1
ATOM 663 N N . ASP A 1 89 ? -3.892 1.188 -3.398 1.00 95.81 89 ASP A N 1
ATOM 664 C CA . AS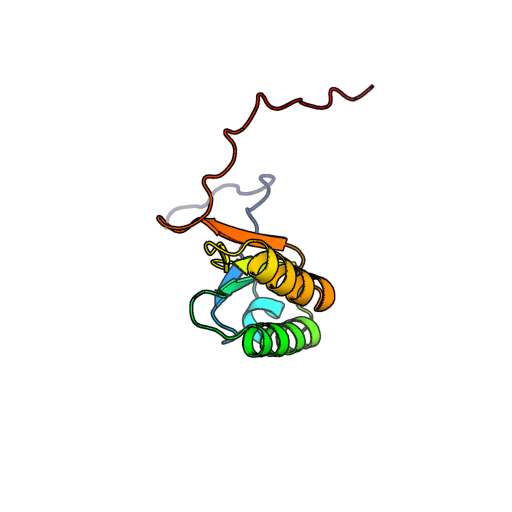P A 1 89 ? -3.194 2.087 -4.316 1.00 95.81 89 ASP A CA 1
ATOM 665 C C . ASP A 1 89 ? -1.682 1.817 -4.320 1.00 95.81 89 ASP A C 1
ATOM 667 O O . ASP A 1 89 ? -1.113 1.268 -3.369 1.00 95.81 89 ASP A O 1
ATOM 671 N N . ALA A 1 90 ? -1.012 2.284 -5.377 1.00 94.56 90 ALA A N 1
ATOM 672 C CA . ALA A 1 90 ? 0.440 2.288 -5.479 1.00 94.56 90 ALA A CA 1
ATOM 673 C C . ALA A 1 90 ? 0.977 3.666 -5.891 1.00 94.56 90 ALA A C 1
ATOM 675 O O . ALA A 1 90 ? 0.541 4.247 -6.884 1.00 94.56 90 ALA A O 1
ATOM 676 N N . VAL A 1 91 ? 1.980 4.162 -5.164 1.00 91.88 91 VAL A N 1
ATOM 677 C CA . VAL A 1 91 ? 2.766 5.346 -5.532 1.00 91.88 91 VAL A CA 1
ATOM 678 C C . VAL A 1 91 ? 4.107 4.887 -6.092 1.00 91.88 91 VAL A C 1
ATOM 680 O O . VAL A 1 91 ? 4.943 4.325 -5.375 1.00 91.88 91 VAL A O 1
ATOM 683 N N . VAL A 1 92 ? 4.310 5.147 -7.381 1.00 89.38 92 VAL A N 1
ATOM 684 C CA . VAL A 1 92 ? 5.520 4.771 -8.117 1.00 89.38 92 VAL A CA 1
ATOM 685 C C . VAL A 1 92 ? 6.492 5.940 -8.232 1.00 89.38 92 VAL A C 1
ATOM 687 O O . VAL A 1 92 ? 6.086 7.101 -8.284 1.00 89.38 92 VAL A O 1
ATOM 690 N N . LEU A 1 93 ? 7.784 5.628 -8.288 1.00 86.69 93 LEU A N 1
ATOM 691 C CA . LEU A 1 93 ? 8.850 6.600 -8.502 1.00 86.69 93 LEU A CA 1
ATOM 692 C C . LEU A 1 93 ? 9.552 6.292 -9.818 1.00 86.69 93 LEU A C 1
ATOM 694 O O . LEU A 1 93 ? 10.168 5.238 -9.962 1.00 86.69 93 LEU A O 1
ATOM 698 N N . PHE A 1 94 ? 9.487 7.227 -10.760 1.00 83.06 94 PHE A N 1
ATOM 699 C CA . PHE A 1 94 ? 10.329 7.195 -11.948 1.00 83.06 94 PHE A CA 1
ATOM 700 C C . PHE A 1 94 ? 11.734 7.626 -11.539 1.00 83.06 94 PHE A C 1
ATOM 702 O O . PHE A 1 94 ? 11.955 8.776 -11.155 1.00 83.06 94 PHE A O 1
ATOM 709 N N . ALA A 1 95 ? 12.666 6.678 -11.546 1.00 73.00 95 ALA A N 1
ATOM 710 C CA . ALA A 1 95 ? 14.066 6.967 -11.285 1.00 73.00 95 ALA A CA 1
ATOM 711 C C . ALA A 1 95 ? 14.673 7.773 -12.457 1.00 73.00 95 ALA A C 1
ATOM 713 O O . ALA A 1 95 ? 14.095 7.780 -13.546 1.00 73.00 95 ALA A O 1
ATOM 714 N N . PRO A 1 96 ? 15.823 8.453 -12.274 1.00 74.44 96 PRO A N 1
ATOM 715 C CA . PRO A 1 96 ? 16.478 9.202 -13.353 1.00 74.44 96 PRO A CA 1
ATOM 716 C C . PRO A 1 96 ? 16.790 8.367 -14.607 1.00 74.44 96 PRO A C 1
ATOM 718 O O . PRO A 1 96 ? 16.868 8.913 -15.702 1.00 74.44 96 PRO A O 1
ATOM 721 N N . ASP A 1 97 ? 16.970 7.056 -14.442 1.00 72.56 97 ASP A N 1
ATOM 722 C CA . ASP A 1 97 ? 17.189 6.044 -15.481 1.00 72.56 97 ASP A CA 1
ATOM 723 C C . ASP A 1 97 ? 15.906 5.294 -15.895 1.00 72.56 97 ASP A C 1
ATOM 725 O O . ASP A 1 97 ? 15.946 4.387 -16.728 1.00 72.56 97 ASP A O 1
ATOM 729 N N . GLY A 1 98 ? 14.764 5.651 -15.308 1.00 69.81 98 GLY A N 1
ATOM 730 C CA . GLY A 1 98 ? 13.458 5.096 -15.636 1.00 69.81 98 GLY A CA 1
ATOM 731 C C . GLY A 1 98 ? 12.874 5.679 -16.929 1.00 69.81 98 GLY A C 1
ATOM 732 O O . GLY A 1 98 ? 13.372 6.672 -17.466 1.00 69.81 98 GLY A O 1
ATOM 733 N N . PRO A 1 99 ? 11.787 5.083 -17.448 1.00 72.12 99 PRO A N 1
ATOM 734 C CA . PRO A 1 99 ? 11.078 5.650 -18.586 1.00 72.12 99 PRO A CA 1
ATOM 735 C C . PRO A 1 99 ? 10.575 7.053 -18.234 1.00 72.12 99 PRO A C 1
ATOM 737 O O . PRO A 1 99 ? 10.018 7.265 -17.155 1.00 72.12 99 PRO A O 1
ATOM 740 N N . ALA A 1 100 ? 10.746 8.010 -19.147 1.00 72.06 100 ALA A N 1
ATOM 741 C CA . ALA A 1 100 ? 10.147 9.324 -18.970 1.00 72.06 100 ALA A CA 1
ATOM 742 C C . ALA A 1 100 ? 8.620 9.155 -18.881 1.00 72.06 100 ALA A C 1
ATOM 744 O O . ALA A 1 100 ? 8.041 8.488 -19.748 1.00 72.06 100 ALA A O 1
ATOM 745 N N . PRO A 1 101 ? 7.954 9.721 -17.859 1.00 72.00 101 PRO A N 1
ATOM 746 C CA . PRO A 1 101 ? 6.503 9.754 -17.860 1.00 72.00 101 PRO A CA 1
ATOM 747 C C . PRO A 1 101 ? 6.050 10.513 -19.108 1.00 72.00 101 PRO A C 1
ATOM 749 O O . PRO A 1 101 ? 6.640 11.540 -19.460 1.00 72.00 101 PRO A O 1
ATOM 752 N N . GLU A 1 102 ? 5.016 10.012 -19.785 1.00 75.38 102 GLU A N 1
ATOM 753 C CA . GLU A 1 102 ? 4.418 10.784 -20.869 1.00 75.38 102 GLU A CA 1
ATOM 754 C C . GLU A 1 102 ? 4.007 12.160 -20.326 1.00 75.38 102 GLU A C 1
ATOM 756 O O . GLU A 1 102 ? 3.539 12.258 -19.182 1.00 75.38 102 GLU A O 1
ATOM 761 N N . PRO A 1 103 ? 4.203 13.238 -21.104 1.00 72.12 103 PRO A N 1
ATOM 762 C CA . PRO A 1 103 ? 3.762 14.554 -20.685 1.00 72.12 103 PRO A CA 1
ATOM 763 C C . PRO A 1 103 ? 2.278 14.474 -20.337 1.00 72.12 103 PRO A C 1
ATOM 765 O O . PRO A 1 103 ? 1.483 13.934 -21.106 1.00 72.12 103 PRO A O 1
ATOM 768 N N . CYS A 1 104 ? 1.918 14.993 -19.161 1.00 58.09 104 CYS A N 1
ATOM 769 C CA . CYS A 1 104 ? 0.530 15.043 -18.727 1.00 58.09 104 CYS A CA 1
ATOM 770 C C . CYS A 1 104 ? -0.264 15.818 -19.787 1.00 58.09 104 CYS A C 1
ATOM 772 O O . CYS A 1 104 ? -0.136 17.039 -19.905 1.00 58.09 104 CYS A O 1
ATOM 774 N N . GLY A 1 105 ? -1.015 15.089 -20.618 1.00 65.38 105 GLY A N 1
ATOM 775 C CA . GLY A 1 105 ? -1.871 15.677 -21.636 1.00 65.38 105 GLY A CA 1
ATOM 776 C C . GLY A 1 105 ? -2.929 16.573 -20.986 1.00 65.38 105 GLY A C 1
ATOM 777 O O . GLY A 1 105 ? -3.186 16.454 -19.784 1.00 65.38 105 GLY A O 1
ATOM 778 N N . PRO A 1 106 ? -3.564 17.482 -21.745 1.00 60.06 106 PRO A N 1
ATOM 779 C CA . PRO A 1 106 ? -4.620 18.324 -21.198 1.00 60.06 106 PRO A CA 1
ATOM 780 C C . PRO A 1 106 ? -5.668 17.435 -20.527 1.00 60.06 106 PRO A C 1
ATOM 782 O O . PRO A 1 106 ? -6.201 16.522 -21.158 1.00 60.06 106 PRO A O 1
ATOM 785 N N . SER A 1 107 ? -5.938 17.674 -19.236 1.00 57.69 107 SER A N 1
ATOM 786 C CA . SER A 1 107 ? -6.900 16.870 -18.487 1.00 57.69 107 SER A CA 1
ATOM 787 C C . SER A 1 107 ? -8.243 16.943 -19.209 1.00 57.69 107 SER A C 1
ATOM 789 O O . SER A 1 107 ? -8.910 17.984 -19.182 1.00 57.69 107 SER A O 1
ATOM 791 N N . SER A 1 108 ? -8.663 15.858 -19.852 1.00 56.78 108 SER A N 1
ATOM 792 C CA . SER A 1 108 ? -10.037 15.719 -20.306 1.00 56.78 108 SER A CA 1
ATOM 793 C C . SER A 1 108 ? -10.880 15.543 -19.049 1.00 56.78 108 SER A C 1
ATOM 795 O O . SER A 1 108 ? -11.143 14.421 -18.609 1.00 56.78 108 SER A O 1
ATOM 797 N N . ARG A 1 109 ? -11.251 16.659 -18.409 1.00 55.16 109 ARG A N 1
ATOM 798 C CA . ARG A 1 109 ? -12.348 16.656 -17.445 1.00 55.16 109 ARG A CA 1
ATOM 799 C C . ARG A 1 109 ? -13.512 16.009 -18.179 1.00 55.16 109 ARG A C 1
ATOM 801 O O . ARG A 1 109 ? -14.003 16.569 -19.155 1.00 55.16 109 ARG A O 1
ATOM 808 N N . ARG A 1 110 ? -13.917 14.816 -17.744 1.00 54.69 110 ARG A N 1
ATOM 809 C CA . ARG A 1 110 ? -15.231 14.280 -18.087 1.00 54.69 110 ARG A CA 1
ATOM 810 C C . ARG A 1 110 ? -16.236 15.265 -17.500 1.00 54.69 110 ARG A C 1
ATOM 812 O O . ARG A 1 110 ? -16.548 15.199 -16.317 1.00 54.69 110 ARG A O 1
ATOM 819 N N . THR A 1 111 ? -16.671 16.228 -18.303 1.00 47.84 111 THR A N 1
ATOM 820 C CA . THR A 1 111 ? -17.940 16.912 -18.088 1.00 47.84 111 THR A CA 1
ATOM 821 C C . THR A 1 111 ? -19.005 15.837 -18.203 1.00 47.84 111 THR A C 1
ATOM 823 O O . THR A 1 111 ? -19.295 15.358 -19.297 1.00 47.84 111 THR A O 1
ATOM 826 N N . GLY A 1 112 ? -19.477 15.376 -17.046 1.00 53.00 112 GLY A N 1
ATOM 827 C CA . GLY A 1 112 ? -20.660 14.540 -16.959 1.00 53.00 112 GLY A CA 1
ATOM 828 C C . GLY A 1 112 ? -21.868 15.291 -17.513 1.00 53.00 112 GLY A C 1
ATOM 829 O O . GLY A 1 112 ? -21.984 16.505 -17.328 1.00 53.00 112 GLY A O 1
ATOM 830 N N . VAL A 1 113 ? -22.723 14.539 -18.198 1.00 51.34 113 VAL A N 1
ATOM 831 C CA . VAL A 1 113 ? -24.151 14.819 -18.367 1.00 51.34 113 VAL A CA 1
ATOM 832 C C . VAL A 1 113 ? -24.881 13.820 -17.487 1.00 51.34 113 VAL A C 1
ATOM 834 O O . VAL A 1 113 ? -24.432 12.648 -17.479 1.00 51.34 113 VAL A O 1
#